Protein AF-A0A351HUN6-F1 (afdb_monomer_lite)

Sequence (183 aa):
MTKEEMELRLASNNLTHVTLKYGEKNVWSDSPSFFGALDLDGQGGGASDYRIWITQGYAGEISVGDVLLKEMGNMEGPTFQGFDERYNGCTHFGALSGGVGCTTDNFEPTCPRIVKVPIYSYTVDKQTVVVEGFAAFLLENQTDKGEITGSFLNMVSNGASSGSNVGEGTDGDFGLYNLILSE

Structure (mmCIF, N/CA/C/O backbone):
data_AF-A0A351HUN6-F1
#
_entry.id   AF-A0A351HUN6-F1
#
loop_
_atom_site.group_PDB
_atom_site.id
_atom_site.type_symbol
_atom_site.label_atom_id
_atom_site.label_alt_id
_atom_site.label_comp_id
_atom_site.label_asym_id
_atom_site.label_entity_id
_atom_site.label_seq_id
_atom_site.pdbx_PDB_ins_code
_atom_site.Cartn_x
_atom_site.Cartn_y
_atom_site.Cartn_z
_atom_site.occupancy
_atom_site.B_iso_or_equiv
_atom_site.auth_seq_id
_atom_site.auth_comp_id
_atom_site.auth_asym_id
_atom_site.auth_atom_id
_atom_site.pdbx_PDB_model_num
ATOM 1 N N . MET A 1 1 ? -6.450 -0.424 1.895 1.00 92.25 1 MET A N 1
ATOM 2 C CA . MET A 1 1 ? -7.451 0.430 1.210 1.00 92.25 1 MET A CA 1
ATOM 3 C C . MET A 1 1 ? -8.806 0.176 1.847 1.00 92.25 1 MET A C 1
ATOM 5 O O . MET A 1 1 ? -9.031 -0.945 2.290 1.00 92.25 1 MET A O 1
ATOM 9 N N . THR A 1 2 ? -9.687 1.173 1.945 1.00 95.62 2 THR A N 1
ATOM 10 C CA . THR A 1 2 ? -11.017 0.921 2.522 1.00 95.62 2 THR A CA 1
ATOM 11 C C . THR A 1 2 ? -11.868 0.081 1.568 1.00 95.62 2 THR A C 1
ATOM 13 O O . THR A 1 2 ? -11.726 0.172 0.347 1.00 95.62 2 THR A O 1
ATOM 16 N N . LYS A 1 3 ? -12.767 -0.734 2.123 1.00 95.06 3 LYS A N 1
ATOM 17 C CA . LYS A 1 3 ? -13.752 -1.505 1.353 1.00 95.06 3 LYS A CA 1
ATOM 18 C C . LYS A 1 3 ? -14.623 -0.602 0.485 1.00 95.06 3 LYS A C 1
ATOM 20 O O . LYS A 1 3 ? -14.758 -0.853 -0.706 1.00 95.06 3 LYS A O 1
ATOM 25 N N . GLU A 1 4 ? -15.117 0.489 1.066 1.00 95.00 4 GLU A N 1
ATOM 26 C CA . GLU A 1 4 ? -15.925 1.489 0.364 1.00 95.00 4 GLU A CA 1
ATOM 27 C C . GLU A 1 4 ? -15.188 2.086 -0.846 1.00 95.00 4 GLU A C 1
ATOM 29 O O . GLU A 1 4 ? -15.764 2.184 -1.929 1.00 95.00 4 GLU A O 1
ATOM 34 N N . GLU A 1 5 ? -13.900 2.433 -0.702 1.00 95.56 5 GLU A N 1
ATOM 35 C CA . GLU A 1 5 ? -13.111 2.930 -1.832 1.00 95.56 5 GLU A CA 1
ATOM 36 C C . GLU A 1 5 ? -13.005 1.868 -2.934 1.00 95.56 5 GLU A C 1
ATOM 38 O O . GLU A 1 5 ? -13.245 2.170 -4.105 1.00 95.56 5 GLU A O 1
ATOM 43 N N . MET A 1 6 ? -12.674 0.624 -2.576 1.00 94.06 6 MET A N 1
ATOM 44 C CA . MET A 1 6 ? -12.494 -0.453 -3.551 1.00 94.06 6 MET A CA 1
ATOM 45 C C . MET A 1 6 ? -13.792 -0.775 -4.309 1.00 94.06 6 MET A C 1
ATOM 47 O O . MET A 1 6 ? -13.778 -0.919 -5.533 1.00 94.06 6 MET A O 1
ATOM 51 N N . GLU A 1 7 ? -14.928 -0.837 -3.613 1.00 92.62 7 GLU A N 1
ATOM 52 C CA . GLU A 1 7 ? -16.243 -1.074 -4.220 1.00 92.62 7 GLU A CA 1
ATOM 53 C C . GLU A 1 7 ? -16.619 0.034 -5.212 1.00 92.62 7 GLU A C 1
ATOM 55 O O . GLU A 1 7 ? -17.067 -0.247 -6.327 1.00 92.62 7 GLU A O 1
ATOM 60 N N . LEU A 1 8 ? -16.367 1.299 -4.863 1.00 94.38 8 LEU A N 1
ATOM 61 C CA . LEU A 1 8 ? -16.619 2.430 -5.760 1.00 94.38 8 LEU A CA 1
ATOM 62 C C . LEU A 1 8 ? -15.705 2.414 -6.990 1.00 94.38 8 LEU A C 1
ATOM 64 O O . LEU A 1 8 ? -16.146 2.742 -8.097 1.00 94.38 8 LEU A O 1
ATOM 68 N N . ARG A 1 9 ? -14.441 2.011 -6.832 1.00 93.75 9 ARG A N 1
ATOM 69 C CA . ARG A 1 9 ? -13.483 1.860 -7.941 1.00 93.75 9 ARG A CA 1
ATOM 70 C C . ARG A 1 9 ? -13.924 0.764 -8.908 1.00 93.75 9 ARG A C 1
ATOM 72 O O . ARG A 1 9 ? -13.918 0.993 -10.115 1.00 93.75 9 ARG A O 1
ATOM 79 N N . LEU A 1 10 ? -14.379 -0.380 -8.395 1.00 89.31 10 LEU A N 1
ATOM 80 C CA . LEU A 1 10 ? -14.933 -1.469 -9.206 1.00 89.31 10 LEU A CA 1
ATOM 81 C C . LEU A 1 10 ? -16.198 -1.038 -9.948 1.00 89.31 10 LEU A C 1
ATOM 83 O O . LEU A 1 10 ? -16.281 -1.206 -11.163 1.00 89.31 10 LEU A O 1
ATOM 87 N N . ALA A 1 11 ? -17.149 -0.420 -9.246 1.00 91.31 11 ALA A N 1
ATOM 88 C CA . ALA A 1 11 ? -18.408 0.031 -9.838 1.00 91.31 11 ALA A CA 1
ATOM 89 C C . ALA A 1 11 ? -18.202 1.081 -10.944 1.00 91.31 11 ALA A C 1
ATOM 91 O O . ALA A 1 11 ? -18.966 1.135 -11.906 1.00 91.31 11 ALA A O 1
ATOM 92 N N . SER A 1 12 ? -17.161 1.908 -10.820 1.00 93.00 12 SER A N 1
ATOM 93 C CA . SER A 1 12 ? -16.800 2.929 -11.811 1.00 93.00 12 SER A CA 1
ATOM 94 C C . SER A 1 12 ? -15.786 2.463 -12.860 1.00 93.00 12 SER A C 1
ATOM 96 O O . SER A 1 12 ? -15.454 3.239 -13.756 1.00 93.00 12 SER A O 1
ATOM 98 N N . ASN A 1 13 ? -15.296 1.220 -12.771 1.00 90.38 13 ASN A N 1
ATOM 99 C CA . ASN A 1 13 ? -14.193 0.693 -13.579 1.00 90.38 13 ASN A CA 1
ATOM 100 C C . ASN A 1 13 ? -12.934 1.592 -13.558 1.00 90.38 13 ASN A C 1
ATOM 102 O O . ASN A 1 13 ? -12.213 1.713 -14.549 1.00 90.38 13 ASN A O 1
ATOM 106 N N . ASN A 1 14 ? -12.674 2.249 -12.425 1.00 93.38 14 ASN A N 1
ATOM 107 C CA . ASN A 1 14 ? -11.501 3.088 -12.198 1.00 93.38 14 ASN A CA 1
ATOM 108 C C . ASN A 1 14 ? -10.442 2.289 -11.427 1.00 93.38 14 ASN A C 1
ATOM 110 O O . ASN A 1 14 ? -10.289 2.440 -10.216 1.00 93.38 14 ASN A O 1
ATOM 114 N N . LEU A 1 15 ? -9.767 1.391 -12.143 1.00 94.19 15 LEU A N 1
ATOM 115 C CA . LEU A 1 15 ? -8.912 0.341 -11.580 1.00 94.19 15 LEU A CA 1
ATOM 116 C C . LEU A 1 15 ? -7.412 0.554 -11.833 1.00 94.19 15 LEU A C 1
ATOM 118 O O . LEU A 1 15 ? -6.601 -0.293 -11.474 1.00 94.19 15 LEU A O 1
ATOM 122 N N . THR A 1 16 ? -7.039 1.687 -12.419 1.00 95.62 16 THR A N 1
ATOM 123 C CA . THR A 1 16 ? -5.651 2.086 -12.693 1.00 95.62 16 THR A CA 1
ATOM 124 C C . THR A 1 16 ? -5.297 3.338 -11.901 1.00 95.62 16 THR A C 1
ATOM 126 O O . THR A 1 16 ? -6.193 4.135 -11.617 1.00 95.62 16 THR A O 1
ATOM 129 N N . HIS A 1 17 ? -4.018 3.559 -11.580 1.00 95.88 17 HIS A N 1
ATOM 130 C CA . HIS A 1 17 ? -3.586 4.730 -10.800 1.00 95.88 17 HIS A CA 1
ATOM 131 C C . HIS A 1 17 ? -4.329 4.872 -9.460 1.00 95.88 17 HIS A C 1
ATOM 133 O O . HIS A 1 17 ? -4.660 5.973 -9.012 1.00 95.88 17 HIS A O 1
ATOM 139 N N . VAL A 1 18 ? -4.638 3.7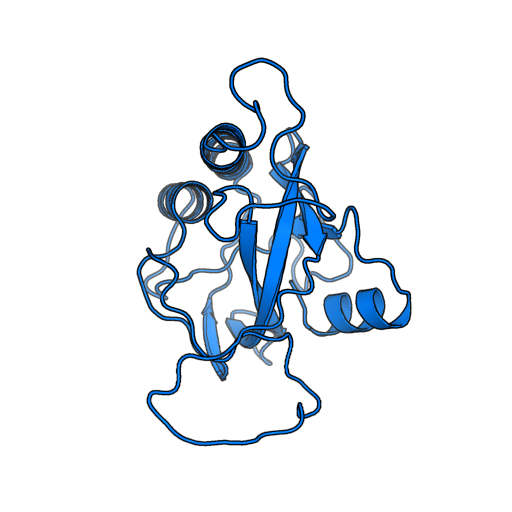41 -8.822 1.00 96.06 18 VAL A N 1
ATOM 140 C CA . VAL A 1 18 ? -5.328 3.702 -7.533 1.00 96.06 18 VAL A CA 1
ATOM 141 C C . VAL A 1 18 ? -4.331 4.021 -6.430 1.00 96.06 18 VAL A C 1
ATOM 143 O O . VAL A 1 18 ? -3.252 3.433 -6.371 1.00 96.06 18 VAL A O 1
ATOM 146 N N . THR A 1 19 ? -4.695 4.936 -5.537 1.00 96.56 19 THR A N 1
ATOM 147 C CA . THR A 1 19 ? -3.867 5.278 -4.382 1.00 96.56 19 THR A CA 1
ATOM 148 C C . THR A 1 19 ? -3.931 4.152 -3.352 1.00 96.56 19 THR A C 1
ATOM 150 O O . THR A 1 19 ? -4.982 3.863 -2.788 1.00 96.56 19 THR A O 1
ATOM 153 N N . LEU A 1 20 ? -2.796 3.499 -3.105 1.00 95.75 20 LEU A N 1
ATOM 154 C CA . LEU A 1 20 ? -2.681 2.393 -2.147 1.00 95.75 20 LEU A CA 1
ATOM 155 C C . LEU A 1 20 ? -2.300 2.895 -0.755 1.00 95.75 20 LEU A C 1
ATOM 157 O O . LEU A 1 20 ? -2.741 2.347 0.255 1.00 95.75 20 LEU A O 1
ATOM 161 N N . LYS A 1 21 ? -1.497 3.959 -0.721 1.00 95.44 21 LYS A N 1
ATOM 162 C CA . LYS A 1 21 ? -1.129 4.706 0.475 1.00 95.44 21 LYS A CA 1
ATOM 163 C C . LYS A 1 21 ? -1.059 6.180 0.110 1.00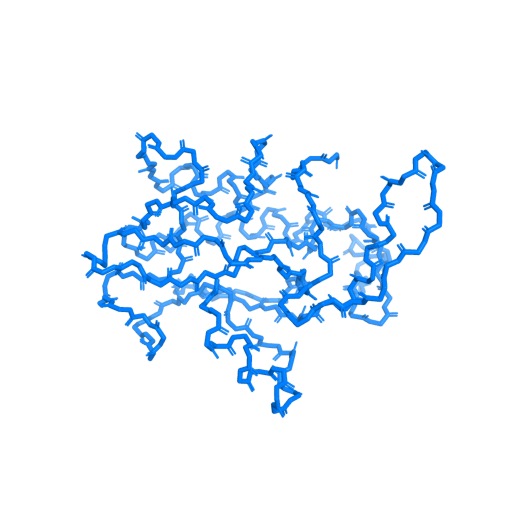 95.44 21 LYS A C 1
ATOM 165 O O . LYS A 1 21 ? -0.502 6.541 -0.923 1.00 95.44 21 LYS A O 1
ATOM 170 N N . TYR A 1 22 ? -1.639 7.022 0.947 1.00 95.88 22 TYR A N 1
ATOM 171 C CA . TYR A 1 22 ? -1.780 8.445 0.680 1.00 95.88 22 TYR A CA 1
ATOM 172 C C . TYR A 1 22 ? -0.549 9.215 1.154 1.00 95.88 22 TYR A C 1
ATOM 174 O O . TYR A 1 22 ? 0.042 8.865 2.173 1.00 95.88 22 TYR A O 1
ATOM 182 N N . GLY A 1 23 ? -0.174 10.272 0.435 1.00 93.94 23 GLY A N 1
ATOM 183 C CA . GLY A 1 23 ? 0.862 11.209 0.888 1.00 93.94 23 GLY A CA 1
ATOM 184 C C . GLY A 1 23 ? 0.311 12.419 1.646 1.00 93.94 23 GLY A C 1
ATOM 185 O O . GLY A 1 23 ? 1.046 13.135 2.317 1.00 93.94 23 GLY A O 1
ATOM 186 N N . GLU A 1 24 ? -0.997 12.647 1.558 1.00 91.69 24 GLU A N 1
ATOM 187 C CA . GLU A 1 24 ? -1.698 13.763 2.188 1.00 91.69 24 GLU A CA 1
ATOM 188 C C . GLU A 1 24 ? -3.039 13.293 2.766 1.00 91.69 24 GLU A C 1
ATOM 190 O O . GLU A 1 24 ? -3.460 12.143 2.594 1.00 91.69 24 GLU A O 1
ATOM 195 N N . LYS A 1 25 ? -3.735 14.191 3.471 1.00 87.25 25 LYS A N 1
ATOM 196 C CA . LYS A 1 25 ? -5.082 13.905 3.969 1.00 87.25 25 LYS A CA 1
ATOM 197 C C . LYS A 1 25 ? -6.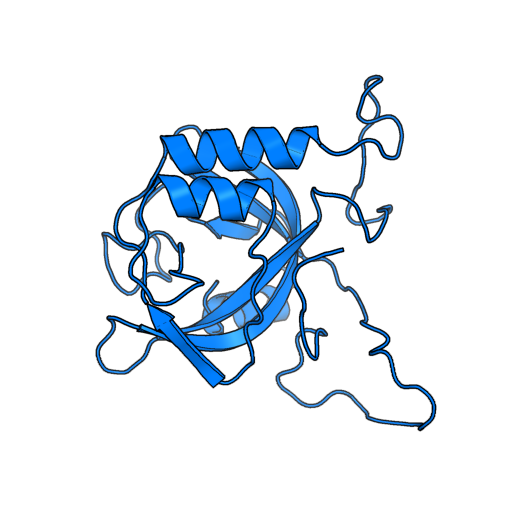008 13.574 2.794 1.00 87.25 25 LYS A C 1
ATOM 199 O O . LYS A 1 25 ? -6.131 14.362 1.861 1.00 87.25 25 LYS A O 1
ATOM 204 N N . ASN A 1 26 ? -6.725 12.461 2.895 1.00 85.38 26 ASN A N 1
ATOM 205 C CA . ASN A 1 26 ? -7.672 12.003 1.880 1.00 85.38 26 ASN A CA 1
ATOM 206 C C . ASN A 1 26 ? -9.085 11.819 2.455 1.00 85.38 26 ASN A C 1
ATOM 208 O O . ASN A 1 26 ? -9.283 11.844 3.670 1.00 85.38 26 ASN A O 1
ATOM 212 N N . VAL A 1 27 ? -10.067 11.661 1.564 1.00 87.44 27 VAL A N 1
ATOM 213 C CA . VAL A 1 27 ? -11.498 11.569 1.911 1.00 87.44 27 VAL A CA 1
ATOM 214 C C . VAL A 1 27 ? -11.907 10.220 2.502 1.00 87.44 27 VAL A C 1
ATOM 216 O O . VAL A 1 27 ? -12.932 10.147 3.170 1.00 87.44 27 VAL A O 1
ATOM 219 N N . TRP A 1 28 ? -11.106 9.178 2.285 1.00 88.06 28 TRP A N 1
ATOM 220 C CA . TRP A 1 28 ? -11.364 7.821 2.769 1.00 88.06 28 TRP A CA 1
ATOM 221 C C . TRP A 1 28 ? -10.795 7.579 4.165 1.00 88.06 28 TRP A C 1
ATOM 223 O O . TRP A 1 28 ? -11.121 6.578 4.796 1.00 88.06 28 TRP A O 1
ATOM 233 N N . SER A 1 29 ? -9.946 8.487 4.649 1.00 85.88 29 SER A N 1
ATOM 234 C CA . SER A 1 29 ? -9.325 8.381 5.958 1.00 85.88 29 SER A CA 1
ATOM 235 C C . SER A 1 29 ? -10.238 8.900 7.065 1.00 85.88 29 SER A C 1
ATOM 237 O O . SER A 1 29 ? -10.730 10.030 7.030 1.00 85.88 29 SER A O 1
ATOM 239 N N . ASP A 1 30 ? -10.402 8.090 8.108 1.00 87.19 30 ASP A N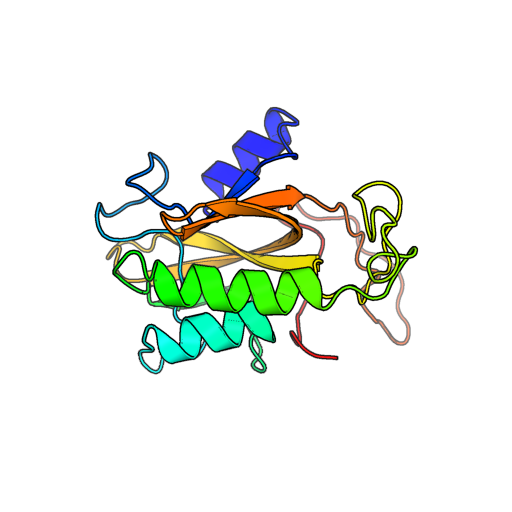 1
ATOM 240 C CA . ASP A 1 30 ? -11.133 8.441 9.326 1.00 87.19 30 ASP A CA 1
ATOM 241 C C . ASP A 1 30 ? -10.357 9.386 10.268 1.00 87.19 30 ASP A C 1
ATOM 243 O O . ASP A 1 30 ? -10.914 9.856 11.265 1.00 87.19 30 ASP A O 1
ATOM 247 N N . SER A 1 31 ? -9.085 9.674 9.964 1.00 87.75 31 SER A N 1
ATOM 248 C CA . SER A 1 31 ? -8.187 10.501 10.772 1.00 87.75 31 SER A CA 1
ATOM 249 C C . SER A 1 31 ? -7.212 11.305 9.901 1.00 87.75 31 SER A C 1
ATOM 251 O O . SER A 1 31 ? -6.597 10.755 8.991 1.00 87.75 31 SER A O 1
ATOM 253 N N . PRO A 1 32 ? -6.958 12.596 10.198 1.00 85.69 32 PRO A N 1
ATOM 254 C CA . PRO A 1 32 ? -5.995 13.403 9.441 1.00 85.69 32 PRO A CA 1
ATOM 255 C C . PRO A 1 32 ? -4.541 12.915 9.557 1.00 85.69 32 PRO A C 1
ATOM 257 O O . PRO A 1 32 ? -3.692 13.383 8.806 1.00 85.69 32 PRO A O 1
ATOM 260 N N . SER A 1 33 ? -4.246 12.014 10.498 1.00 89.69 33 SER A N 1
ATOM 261 C CA . SER A 1 33 ? -2.909 11.453 10.721 1.00 89.69 33 SER A CA 1
ATOM 262 C C . SER A 1 33 ? -2.771 10.012 10.232 1.00 89.69 33 SER A C 1
ATOM 264 O O . SER A 1 33 ? -1.706 9.426 10.403 1.00 89.69 33 SER A O 1
ATOM 266 N N . PHE A 1 34 ? -3.820 9.443 9.637 1.00 92.69 34 PHE A N 1
ATOM 267 C CA . PHE A 1 34 ? -3.800 8.098 9.082 1.00 92.69 34 PHE A CA 1
ATOM 268 C C . PHE A 1 34 ? -3.726 8.157 7.557 1.00 92.69 34 PHE A C 1
ATOM 270 O O . PHE A 1 34 ? -4.606 8.718 6.901 1.00 92.69 34 PHE A O 1
ATOM 277 N N . PHE A 1 35 ? -2.671 7.562 7.004 1.00 94.56 35 PHE A N 1
ATOM 278 C CA . PHE A 1 35 ? -2.340 7.638 5.579 1.00 94.56 35 PHE A CA 1
ATOM 279 C C . PHE A 1 35 ? -2.542 6.303 4.845 1.00 94.56 35 PHE A C 1
ATOM 281 O O . PHE A 1 35 ? -2.275 6.217 3.650 1.00 94.56 35 PHE A O 1
ATOM 288 N N . GLY A 1 36 ? -3.062 5.277 5.531 1.00 92.56 36 GLY A N 1
ATOM 289 C CA . GLY A 1 36 ? -3.365 3.960 4.955 1.00 92.56 36 GLY A CA 1
ATOM 290 C C . GLY A 1 36 ? -2.390 2.842 5.335 1.00 92.56 36 GLY A C 1
ATOM 291 O O . GLY A 1 36 ? -2.531 1.732 4.832 1.00 92.56 36 GLY A O 1
ATOM 292 N N . ALA A 1 37 ? -1.423 3.111 6.215 1.00 92.44 37 ALA A N 1
ATOM 293 C CA . ALA A 1 37 ? -0.483 2.112 6.713 1.00 92.44 37 ALA A CA 1
ATOM 294 C C . ALA A 1 37 ? -1.068 1.328 7.897 1.00 92.44 37 ALA A C 1
ATOM 296 O O . ALA A 1 37 ? -1.533 1.926 8.863 1.00 92.44 37 ALA A O 1
ATOM 297 N N . LEU A 1 38 ? -1.038 0.001 7.837 1.00 92.62 38 LEU A N 1
ATOM 298 C CA . LEU A 1 38 ? -1.535 -0.868 8.905 1.00 92.62 38 LEU A CA 1
ATOM 299 C C . LEU A 1 38 ? -0.370 -1.501 9.661 1.00 92.62 38 LEU A C 1
ATOM 301 O O . LEU A 1 38 ? 0.665 -1.791 9.062 1.00 92.62 38 LEU A O 1
ATOM 305 N N . ASP A 1 39 ? -0.581 -1.736 10.949 1.00 92.25 39 ASP A N 1
ATOM 306 C CA . ASP A 1 39 ? 0.272 -2.587 11.769 1.00 92.25 39 ASP A CA 1
ATOM 307 C C . ASP A 1 39 ? -0.093 -4.041 11.461 1.00 92.25 39 ASP A C 1
ATOM 309 O O . ASP A 1 39 ? -1.213 -4.481 11.738 1.00 92.25 39 ASP A O 1
ATOM 313 N N . LEU A 1 40 ? 0.824 -4.757 10.816 1.00 90.38 40 LEU A N 1
ATOM 314 C CA . LEU A 1 40 ? 0.566 -6.097 10.301 1.00 90.38 40 LEU A CA 1
ATOM 315 C C . LEU A 1 40 ? 0.859 -7.198 11.324 1.00 90.38 40 LEU A C 1
ATOM 317 O O . LEU A 1 40 ? 0.364 -8.305 11.145 1.00 90.38 40 LEU A O 1
ATOM 321 N N . ASP A 1 41 ? 1.628 -6.918 12.381 1.00 87.06 41 ASP A N 1
ATOM 322 C CA . ASP A 1 41 ? 1.932 -7.896 13.433 1.00 87.06 41 ASP A CA 1
ATOM 323 C C . ASP A 1 41 ? 1.204 -7.639 14.757 1.00 87.06 41 ASP A C 1
ATOM 325 O O . ASP A 1 41 ? 1.213 -8.505 15.638 1.00 87.06 41 ASP A O 1
ATOM 329 N N . GLY A 1 42 ? 0.548 -6.482 14.886 1.00 80.69 42 GLY A N 1
ATOM 330 C CA . GLY A 1 42 ? -0.270 -6.119 16.038 1.00 80.69 42 GLY A CA 1
ATOM 331 C C . GLY A 1 42 ? 0.534 -5.902 17.320 1.00 80.69 42 GLY A C 1
ATOM 332 O O . GLY A 1 42 ? -0.059 -5.797 18.398 1.00 80.69 42 GLY A O 1
ATOM 333 N N . GLN A 1 43 ? 1.866 -5.861 17.240 1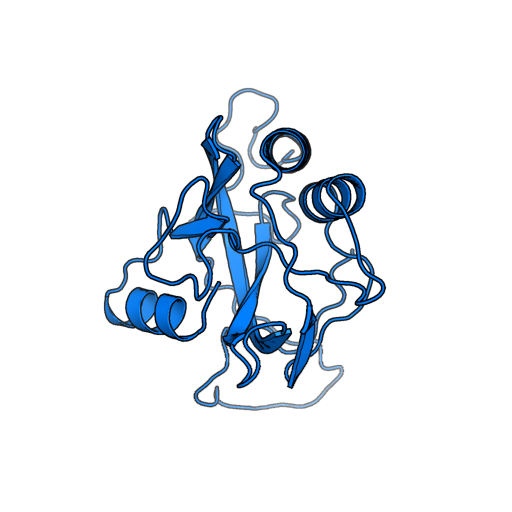.00 79.25 43 GLN A N 1
ATOM 334 C CA . GLN A 1 43 ? 2.743 -5.616 18.384 1.00 79.25 43 GLN A CA 1
ATOM 335 C C . GLN A 1 43 ? 3.044 -4.125 18.571 1.00 79.25 43 GLN A C 1
ATOM 337 O O . GLN A 1 43 ? 3.726 -3.760 19.534 1.00 79.25 43 GLN A O 1
ATOM 342 N N . GLY A 1 44 ? 2.481 -3.264 17.720 1.00 66.88 44 GLY A N 1
ATOM 343 C CA . GLY A 1 44 ? 2.881 -1.877 17.591 1.00 66.88 44 GLY A CA 1
ATOM 344 C C . GLY A 1 44 ? 4.185 -1.807 16.810 1.00 66.88 44 GLY A C 1
ATOM 345 O O . GLY A 1 44 ? 5.234 -2.233 17.294 1.00 66.88 44 GLY A O 1
ATOM 346 N N . GLY A 1 45 ? 4.119 -1.242 15.612 1.00 65.88 45 GLY A N 1
ATOM 347 C CA . GLY A 1 45 ? 5.268 -1.053 14.750 1.00 65.88 45 GLY A CA 1
ATOM 348 C C . GLY A 1 45 ? 5.739 0.393 14.715 1.00 65.88 45 GLY A C 1
ATOM 349 O O . GLY A 1 45 ? 5.297 1.288 15.443 1.00 65.88 45 GLY A O 1
ATOM 350 N N . GLY A 1 46 ? 6.699 0.630 13.832 1.00 80.81 46 GLY A N 1
ATOM 351 C CA . GLY A 1 46 ? 7.071 1.975 13.443 1.00 80.81 46 GLY A CA 1
ATOM 352 C C . GLY A 1 46 ? 7.532 2.048 11.999 1.00 80.81 46 GLY A C 1
ATOM 353 O O . GLY A 1 46 ? 7.500 1.091 11.230 1.00 80.81 46 GLY A O 1
ATOM 354 N N . ALA A 1 47 ? 8.053 3.218 11.649 1.00 86.44 47 ALA A N 1
ATOM 355 C CA . ALA A 1 47 ? 8.649 3.514 10.352 1.00 86.44 47 ALA A CA 1
ATOM 356 C C . ALA A 1 47 ? 9.585 2.410 9.800 1.00 86.44 47 ALA A C 1
ATOM 358 O O . ALA A 1 47 ? 9.628 2.198 8.592 1.00 86.44 47 ALA A O 1
ATOM 359 N N . SER A 1 48 ? 10.344 1.718 10.657 1.00 89.25 48 SER A N 1
ATOM 360 C CA . SER A 1 48 ? 11.278 0.668 10.227 1.00 89.25 48 SER A CA 1
ATOM 361 C C . SER A 1 48 ? 10.561 -0.583 9.717 1.00 89.25 48 SER A C 1
ATOM 363 O O . SER A 1 48 ? 10.893 -1.075 8.638 1.00 89.25 48 SER A O 1
ATOM 365 N N . ASP A 1 49 ? 9.573 -1.073 10.462 1.00 88.81 49 ASP A N 1
ATOM 366 C CA . ASP A 1 49 ? 8.827 -2.286 10.110 1.00 88.81 49 ASP A CA 1
ATOM 367 C C . ASP A 1 49 ? 7.989 -2.037 8.864 1.00 88.81 49 ASP A C 1
ATOM 369 O O . ASP A 1 49 ? 8.032 -2.818 7.916 1.00 88.81 49 ASP A O 1
ATOM 373 N N . TYR A 1 50 ? 7.363 -0.859 8.788 1.00 90.44 50 TYR A N 1
ATOM 374 C CA . TYR A 1 50 ? 6.621 -0.439 7.608 1.00 90.44 50 TYR A CA 1
ATOM 375 C C . TYR A 1 50 ? 7.484 -0.433 6.336 1.00 90.44 50 TYR A C 1
ATOM 377 O O . TYR A 1 50 ? 7.056 -0.933 5.295 1.00 90.44 50 TYR A O 1
ATOM 385 N N . ARG A 1 51 ? 8.730 0.063 6.409 1.00 93.69 51 ARG A N 1
ATOM 386 C CA . ARG A 1 51 ? 9.676 -0.021 5.281 1.00 93.69 51 ARG A CA 1
ATOM 387 C C . ARG A 1 51 ? 9.930 -1.473 4.881 1.00 93.69 51 ARG A C 1
ATOM 389 O O . ARG A 1 51 ? 9.880 -1.779 3.695 1.00 93.69 51 ARG A O 1
ATOM 396 N N . ILE A 1 52 ? 10.206 -2.351 5.849 1.00 90.44 52 ILE A N 1
ATOM 397 C CA . ILE A 1 52 ? 10.490 -3.772 5.594 1.00 90.44 52 ILE A CA 1
ATOM 398 C C . ILE A 1 52 ? 9.288 -4.450 4.933 1.00 90.44 52 ILE A C 1
ATOM 400 O O . ILE A 1 52 ? 9.468 -5.149 3.937 1.00 90.44 52 ILE A O 1
ATOM 404 N N . TRP A 1 53 ? 8.073 -4.206 5.424 1.00 90.69 53 TRP A N 1
ATOM 405 C CA . TRP A 1 53 ? 6.858 -4.795 4.865 1.00 90.69 53 TRP A CA 1
ATOM 406 C C . TRP A 1 53 ? 6.559 -4.295 3.459 1.00 90.69 53 TRP A C 1
ATOM 408 O O . TRP A 1 53 ? 6.120 -5.085 2.623 1.00 90.69 53 TRP A O 1
ATOM 418 N N . ILE A 1 54 ? 6.850 -3.027 3.150 1.00 92.44 54 ILE A N 1
ATOM 419 C CA . ILE A 1 54 ? 6.801 -2.577 1.758 1.00 92.44 54 ILE A CA 1
ATOM 420 C C . ILE A 1 54 ? 7.851 -3.337 0.950 1.00 92.44 54 ILE A C 1
ATOM 422 O O . ILE A 1 54 ? 7.469 -3.968 -0.029 1.00 92.44 54 ILE A O 1
ATOM 426 N N . THR A 1 55 ? 9.129 -3.341 1.352 1.00 90.25 55 THR A N 1
ATOM 427 C CA . THR A 1 55 ? 10.218 -3.956 0.572 1.00 90.25 55 THR A CA 1
ATOM 428 C C . THR A 1 55 ? 9.973 -5.444 0.298 1.00 90.25 55 THR A C 1
ATOM 430 O O . THR A 1 55 ? 10.081 -5.888 -0.843 1.00 90.25 55 THR A O 1
ATOM 433 N N . GLN A 1 56 ? 9.653 -6.220 1.334 1.00 87.50 56 GLN A N 1
ATOM 434 C CA . GLN A 1 56 ? 9.707 -7.689 1.317 1.00 87.50 56 GLN A CA 1
ATOM 435 C C . GLN A 1 56 ? 8.331 -8.351 1.425 1.00 87.50 56 GLN A C 1
ATOM 437 O O . GLN A 1 56 ? 8.205 -9.545 1.185 1.00 87.50 56 GLN A O 1
ATOM 442 N N . GLY A 1 57 ? 7.285 -7.586 1.736 1.00 87.69 57 GLY A N 1
ATOM 443 C CA . GLY A 1 57 ? 6.029 -8.148 2.220 1.00 87.69 57 GLY A CA 1
ATOM 444 C C . GLY A 1 57 ? 6.090 -8.437 3.719 1.00 87.69 57 GLY A C 1
ATOM 445 O O . GLY A 1 57 ? 7.127 -8.305 4.371 1.00 87.69 57 GLY A O 1
ATOM 446 N N . TYR A 1 58 ? 4.946 -8.812 4.276 1.00 89.06 58 TYR A N 1
ATOM 447 C CA . TYR A 1 58 ? 4.845 -9.269 5.656 1.00 89.06 58 TYR A CA 1
ATOM 448 C C . TYR A 1 58 ? 4.987 -10.790 5.691 1.00 89.06 58 TYR A C 1
ATOM 450 O O . TYR A 1 58 ? 4.383 -11.463 4.878 1.00 89.06 58 TYR A O 1
ATOM 458 N N . ALA A 1 59 ? 5.800 -11.359 6.578 1.00 82.44 59 ALA A N 1
ATOM 459 C CA . ALA A 1 59 ? 6.030 -12.811 6.574 1.00 82.44 59 ALA A CA 1
ATOM 460 C C . ALA A 1 59 ? 4.939 -13.610 7.313 1.00 82.44 59 ALA A C 1
ATOM 462 O O . ALA A 1 59 ? 4.886 -14.832 7.188 1.00 82.44 59 ALA A O 1
ATOM 463 N N . GLY A 1 60 ? 4.109 -12.936 8.114 1.00 82.69 60 GLY A N 1
ATOM 464 C CA . GLY A 1 60 ? 3.011 -13.564 8.838 1.00 82.69 60 GLY A CA 1
ATOM 465 C C . GLY A 1 60 ? 1.774 -13.786 7.970 1.00 82.69 60 GLY A C 1
ATOM 466 O O . GLY A 1 60 ? 1.697 -13.364 6.814 1.00 82.69 60 GLY A O 1
ATOM 467 N N . GLU A 1 61 ? 0.795 -14.456 8.564 1.00 84.75 61 GLU A N 1
ATOM 468 C CA . GLU A 1 61 ? -0.523 -14.663 7.976 1.00 84.75 61 GLU A CA 1
ATOM 469 C C . GLU A 1 61 ? -1.472 -13.564 8.454 1.00 84.75 61 GLU A C 1
ATOM 471 O O . GLU A 1 61 ? -1.472 -13.208 9.631 1.00 84.75 61 GLU A O 1
ATOM 476 N N . ILE A 1 62 ? -2.272 -13.038 7.528 1.00 86.25 62 ILE A N 1
ATOM 477 C CA . ILE A 1 62 ? -3.396 -12.150 7.823 1.00 86.25 62 ILE A CA 1
ATOM 478 C C . ILE A 1 62 ? -4.616 -12.766 7.152 1.00 86.25 62 ILE A C 1
ATOM 480 O O . ILE A 1 62 ? -4.587 -13.086 5.961 1.00 86.25 62 ILE A O 1
ATOM 484 N N . SER A 1 63 ? -5.682 -12.922 7.919 1.00 88.19 63 SER A N 1
ATOM 485 C CA . SER A 1 63 ? -6.940 -13.527 7.506 1.00 88.19 63 SER A CA 1
ATOM 486 C C . SER A 1 63 ? -8.061 -12.495 7.427 1.00 88.19 63 SER A C 1
ATOM 488 O O . SER A 1 63 ? -8.039 -11.445 8.070 1.00 88.19 63 SER A O 1
ATOM 490 N N . VAL A 1 64 ? -9.090 -12.807 6.640 1.00 89.88 64 VAL A N 1
ATOM 491 C CA . VAL A 1 64 ? -10.350 -12.056 6.687 1.00 89.88 64 VAL A CA 1
ATOM 492 C C . VAL A 1 64 ? -10.959 -12.189 8.084 1.00 89.88 64 VAL A C 1
ATOM 494 O O . VAL A 1 64 ? -11.037 -13.285 8.635 1.00 89.88 64 VAL A O 1
ATOM 497 N N . GLY A 1 65 ? -11.400 -11.067 8.645 1.00 91.12 65 GLY A N 1
ATOM 498 C CA . GLY A 1 65 ? -11.895 -10.960 10.015 1.00 91.12 65 GLY A CA 1
ATOM 499 C C . GLY A 1 65 ? -10.834 -10.548 11.036 1.00 91.12 65 GLY A C 1
ATOM 500 O O . GLY A 1 65 ? -11.210 -10.183 12.152 1.00 91.12 65 GLY A O 1
ATOM 501 N N . ASP A 1 66 ? -9.548 -10.540 10.670 1.00 92.69 66 ASP A N 1
ATOM 502 C CA . ASP A 1 66 ? -8.497 -10.057 11.562 1.00 92.69 66 ASP A CA 1
ATOM 503 C C . ASP A 1 66 ? -8.671 -8.568 11.865 1.00 92.69 66 ASP A C 1
ATOM 505 O O . ASP A 1 66 ? -9.078 -7.768 11.015 1.00 92.69 66 ASP A O 1
ATOM 509 N N . VAL A 1 67 ? -8.344 -8.202 13.103 1.00 94.56 67 VAL A N 1
ATOM 510 C CA . VAL A 1 67 ? -8.381 -6.822 13.586 1.00 94.56 67 VAL A CA 1
ATOM 511 C C . VAL A 1 67 ? -6.955 -6.299 13.661 1.00 94.56 67 VAL A C 1
ATOM 513 O O . VAL A 1 67 ? -6.159 -6.795 14.455 1.00 94.56 67 VAL A O 1
ATOM 516 N N . LEU A 1 68 ? -6.648 -5.280 12.862 1.00 93.56 68 LEU A N 1
ATOM 517 C CA . LEU A 1 68 ? -5.319 -4.675 12.779 1.00 93.56 68 LEU A CA 1
ATOM 518 C C . LEU A 1 68 ? -5.323 -3.257 13.350 1.00 93.56 68 LEU A C 1
ATOM 520 O O . LEU A 1 68 ? -6.320 -2.532 13.253 1.00 93.56 68 LEU A O 1
ATOM 524 N N . LEU A 1 69 ? -4.195 -2.847 13.931 1.00 93.19 69 LEU A N 1
ATOM 525 C CA . LEU A 1 69 ? -3.991 -1.468 14.365 1.00 93.19 69 LEU A CA 1
ATOM 526 C C . LEU A 1 69 ? -3.639 -0.585 13.163 1.00 93.19 69 LEU A C 1
ATOM 528 O O . LEU A 1 69 ? -3.091 -1.029 12.153 1.00 93.19 69 LEU A O 1
ATOM 532 N N . LYS A 1 70 ? -3.973 0.699 13.269 1.00 92.38 70 LYS A N 1
ATOM 533 C CA . LYS A 1 70 ? -3.528 1.709 12.308 1.00 92.38 70 LYS A CA 1
ATOM 534 C C . LYS A 1 70 ? -2.154 2.228 12.704 1.00 92.38 70 LYS A C 1
ATOM 536 O O . LYS A 1 70 ? -1.967 2.627 13.851 1.00 92.38 70 LYS A O 1
ATOM 541 N N . GLU A 1 71 ? -1.262 2.362 11.731 1.00 91.31 71 GLU A N 1
ATOM 542 C CA . GLU A 1 71 ? -0.003 3.077 11.915 1.00 91.31 71 GLU A CA 1
ATOM 543 C C . GLU A 1 71 ? -0.198 4.562 11.601 1.00 91.31 71 GLU A C 1
ATOM 545 O O . GLU A 1 71 ? -0.591 4.960 10.498 1.00 91.31 71 GLU A O 1
ATOM 550 N N . MET A 1 72 ? 0.027 5.400 12.612 1.00 90.25 72 MET A N 1
ATOM 551 C CA . MET A 1 72 ? -0.170 6.843 12.506 1.00 90.25 72 MET A CA 1
ATOM 552 C C . MET A 1 72 ? 1.088 7.534 11.973 1.00 90.25 72 MET A C 1
ATOM 554 O O . MET A 1 72 ? 2.217 7.171 12.291 1.00 90.25 72 MET A O 1
ATOM 558 N N . GLY A 1 73 ? 0.883 8.616 11.225 1.00 91.44 73 GLY A N 1
ATOM 559 C CA . GLY A 1 73 ? 1.948 9.382 10.586 1.00 91.44 73 GLY A CA 1
ATOM 560 C C . GLY A 1 73 ? 2.190 8.954 9.140 1.00 91.44 73 GLY A C 1
ATOM 561 O O . GLY A 1 73 ? 1.908 7.834 8.732 1.00 91.44 73 GLY A O 1
ATOM 562 N N . ASN A 1 74 ? 2.701 9.886 8.334 1.00 92.38 74 ASN A N 1
ATOM 563 C CA . ASN A 1 74 ? 2.841 9.660 6.896 1.00 92.38 74 ASN A CA 1
ATOM 564 C C . ASN A 1 74 ? 3.973 8.673 6.559 1.00 92.38 74 ASN A C 1
ATOM 566 O O . ASN A 1 74 ? 3.907 7.975 5.557 1.00 92.38 74 ASN A O 1
ATOM 570 N N . MET A 1 75 ? 5.023 8.588 7.383 1.00 93.50 75 MET A N 1
ATOM 571 C CA . MET A 1 75 ? 6.167 7.694 7.132 1.00 93.50 75 MET A CA 1
ATOM 572 C C . MET A 1 75 ? 6.776 7.878 5.724 1.00 93.50 75 MET A C 1
ATOM 574 O O . MET A 1 75 ? 7.095 6.904 5.045 1.00 93.50 75 MET A O 1
ATOM 578 N N . GLU A 1 76 ? 6.938 9.131 5.278 1.00 95.94 76 GLU A N 1
ATOM 579 C CA . GLU A 1 76 ? 7.395 9.494 3.921 1.00 95.94 76 GLU A CA 1
ATOM 580 C C . GLU A 1 76 ? 8.699 8.792 3.524 1.00 95.94 76 GLU A C 1
ATOM 582 O O . GLU A 1 76 ? 8.729 8.063 2.539 1.00 95.94 76 GLU A O 1
ATOM 587 N N . GLY A 1 77 ? 9.759 8.943 4.326 1.00 96.56 77 GLY A N 1
ATOM 588 C CA . GLY A 1 77 ? 11.064 8.324 4.062 1.00 96.56 77 GLY A CA 1
ATOM 589 C C . GLY A 1 77 ? 11.019 6.790 3.973 1.00 96.56 77 GLY A C 1
ATOM 590 O O . GLY A 1 77 ? 11.464 6.238 2.968 1.00 96.56 77 GLY A O 1
ATOM 591 N N . PRO A 1 78 ? 10.461 6.090 4.979 1.00 95.94 78 PRO A N 1
ATOM 592 C CA . PRO A 1 78 ? 10.214 4.648 4.922 1.00 95.94 78 PRO A CA 1
ATOM 593 C C . PRO A 1 78 ? 9.422 4.188 3.703 1.00 95.94 78 PRO A C 1
ATOM 595 O O . PRO A 1 78 ? 9.780 3.187 3.086 1.00 95.94 78 PRO A O 1
ATOM 598 N N . THR A 1 79 ? 8.375 4.937 3.346 1.00 96.75 79 THR A N 1
ATOM 599 C CA . THR A 1 79 ? 7.564 4.655 2.160 1.00 96.75 79 THR A CA 1
ATOM 600 C C . THR A 1 79 ? 8.432 4.733 0.913 1.00 96.75 79 THR A C 1
ATOM 602 O O . THR A 1 79 ? 8.444 3.794 0.123 1.00 96.75 79 THR A O 1
ATOM 605 N N . PHE A 1 80 ? 9.202 5.821 0.791 1.00 97.38 80 PHE A N 1
ATOM 606 C CA . PHE A 1 80 ? 10.044 6.074 -0.368 1.00 97.38 80 PHE A CA 1
ATOM 607 C C . PHE A 1 80 ? 11.060 4.957 -0.596 1.00 97.38 80 PHE A C 1
ATOM 609 O O . PHE A 1 80 ? 11.181 4.412 -1.692 1.00 97.38 80 PHE A O 1
ATOM 616 N N . GLN A 1 81 ? 11.780 4.609 0.471 1.00 97.31 81 GLN A N 1
ATOM 617 C CA . GLN A 1 81 ? 12.828 3.594 0.441 1.00 97.31 81 GLN A CA 1
ATOM 618 C C . GLN A 1 81 ? 12.255 2.203 0.174 1.00 97.31 81 GLN A C 1
ATOM 620 O O . GLN A 1 81 ? 12.774 1.484 -0.675 1.00 97.31 81 GLN A O 1
ATOM 625 N N . GLY A 1 82 ? 11.177 1.834 0.873 1.00 96.44 82 GLY A N 1
ATOM 626 C CA . GLY A 1 82 ? 10.582 0.511 0.729 1.00 96.44 82 GLY A CA 1
ATOM 627 C C . GLY A 1 82 ? 10.002 0.286 -0.664 1.00 96.44 82 GLY A C 1
ATOM 628 O O . GLY A 1 82 ? 10.208 -0.770 -1.265 1.00 96.44 82 GLY A O 1
ATOM 629 N N . PHE A 1 83 ? 9.318 1.296 -1.211 1.00 97.75 83 PHE A N 1
ATOM 630 C CA . PHE A 1 83 ? 8.799 1.228 -2.572 1.00 97.75 83 PHE A CA 1
ATOM 631 C C . PHE A 1 83 ? 9.939 1.128 -3.581 1.00 97.75 83 PHE A C 1
ATOM 633 O O . PHE A 1 83 ? 9.865 0.275 -4.456 1.00 97.75 83 PHE A O 1
ATOM 640 N N . ASP A 1 84 ? 10.979 1.963 -3.478 1.00 97.44 84 ASP A N 1
ATOM 641 C CA . ASP A 1 84 ? 12.067 1.979 -4.464 1.00 97.44 84 ASP A CA 1
ATOM 642 C C . ASP A 1 84 ? 12.792 0.627 -4.516 1.00 97.44 84 ASP A C 1
ATOM 644 O O . ASP A 1 84 ? 13.000 0.065 -5.593 1.00 97.44 84 ASP A O 1
ATOM 648 N N . GLU A 1 85 ? 13.074 0.036 -3.353 1.00 96.25 85 GLU A N 1
ATOM 649 C CA . GLU A 1 85 ? 13.683 -1.293 -3.250 1.00 96.25 85 GLU A CA 1
ATOM 650 C C . GLU A 1 85 ? 12.807 -2.381 -3.877 1.00 96.25 85 GLU A C 1
ATOM 652 O O . GLU A 1 85 ? 13.292 -3.189 -4.674 1.00 96.25 85 GLU A O 1
ATOM 657 N N . ARG A 1 86 ? 11.506 -2.388 -3.571 1.00 96.06 86 ARG A N 1
ATOM 658 C CA . ARG A 1 86 ? 10.567 -3.367 -4.131 1.00 96.06 86 ARG A CA 1
ATOM 659 C C . ARG A 1 86 ? 10.359 -3.184 -5.630 1.00 96.06 86 ARG A C 1
ATOM 661 O O . ARG A 1 86 ? 10.386 -4.150 -6.394 1.00 96.06 86 ARG A O 1
ATOM 668 N N . TYR A 1 87 ? 10.146 -1.947 -6.061 1.00 96.12 87 TYR A N 1
ATOM 669 C CA . TYR A 1 87 ? 9.825 -1.604 -7.439 1.00 96.12 87 TYR A CA 1
ATOM 670 C C . TYR A 1 87 ? 10.991 -1.911 -8.385 1.00 96.12 87 TYR A C 1
ATOM 672 O O . TYR A 1 87 ? 10.785 -2.470 -9.473 1.00 96.12 87 TYR A O 1
ATOM 680 N N . ASN A 1 88 ? 12.219 -1.613 -7.950 1.00 95.44 88 ASN A N 1
ATOM 681 C CA . ASN A 1 88 ? 13.444 -1.897 -8.699 1.00 95.44 88 ASN A CA 1
ATOM 682 C C . ASN A 1 88 ? 13.875 -3.370 -8.620 1.00 95.44 88 ASN A C 1
ATOM 684 O O . ASN A 1 88 ? 14.715 -3.797 -9.408 1.00 95.44 88 ASN A O 1
ATOM 688 N N . GLY A 1 89 ? 13.265 -4.175 -7.743 1.00 93.88 89 GLY A N 1
ATOM 689 C CA . GLY A 1 89 ? 13.493 -5.620 -7.673 1.00 93.88 89 GLY A CA 1
ATOM 690 C C . GLY A 1 89 ? 12.953 -6.411 -8.872 1.00 93.88 89 GLY A C 1
ATOM 691 O O . GLY A 1 89 ? 13.256 -7.594 -9.015 1.00 93.88 89 GLY A O 1
ATOM 692 N N . CYS A 1 90 ? 12.143 -5.802 -9.746 1.00 94.88 90 CYS A N 1
ATOM 693 C CA . CYS A 1 90 ? 11.614 -6.484 -10.926 1.00 94.88 90 CYS A CA 1
ATOM 694 C C . CYS A 1 90 ? 12.739 -6.835 -11.909 1.00 94.88 90 CYS A C 1
ATOM 696 O O . CYS A 1 90 ? 13.412 -5.953 -12.438 1.00 94.88 90 CYS A O 1
ATOM 698 N N . THR A 1 91 ? 12.896 -8.125 -12.208 1.00 96.31 91 THR A N 1
ATOM 699 C CA . THR A 1 91 ? 13.882 -8.635 -13.178 1.00 96.31 91 THR A CA 1
ATOM 700 C C . THR A 1 91 ? 13.247 -9.092 -14.497 1.00 96.31 91 THR A C 1
ATOM 702 O O . THR A 1 91 ? 13.946 -9.413 -15.459 1.00 96.31 91 THR A O 1
ATOM 705 N N . HIS A 1 92 ? 11.916 -9.095 -14.565 1.00 94.81 92 HIS A N 1
ATOM 706 C CA . HIS A 1 92 ? 11.140 -9.618 -15.684 1.00 94.81 92 HIS A CA 1
ATOM 707 C C . HIS A 1 92 ? 11.099 -8.654 -16.874 1.00 94.81 92 HIS A C 1
ATOM 709 O O . HIS A 1 92 ? 11.261 -7.444 -16.719 1.00 94.81 92 HIS A O 1
ATOM 715 N N . PHE A 1 93 ? 10.856 -9.198 -18.070 1.00 95.44 93 PHE A N 1
ATOM 716 C CA . PHE A 1 93 ? 10.583 -8.445 -19.307 1.00 95.44 93 PHE A CA 1
ATOM 717 C C . PHE A 1 93 ? 11.563 -7.287 -19.586 1.00 95.44 93 PHE A C 1
ATOM 719 O O . PHE A 1 93 ? 11.184 -6.219 -20.066 1.00 95.44 93 PHE A O 1
ATOM 726 N N . GLY A 1 94 ? 12.843 -7.502 -19.265 1.00 93.19 94 GLY A N 1
ATOM 727 C CA . GLY A 1 94 ? 13.917 -6.546 -19.529 1.00 93.19 94 GLY A CA 1
ATOM 728 C C . GLY A 1 94 ? 13.955 -5.333 -18.597 1.00 93.19 94 GLY A C 1
ATOM 729 O O . GLY A 1 94 ? 14.633 -4.369 -18.932 1.00 93.19 94 GLY A O 1
ATOM 730 N N . ALA A 1 95 ? 13.277 -5.351 -17.443 1.00 93.44 95 ALA A N 1
ATOM 731 C CA . ALA A 1 95 ? 13.263 -4.228 -16.495 1.00 93.44 95 ALA A CA 1
ATOM 732 C C . ALA A 1 95 ? 14.671 -3.708 -16.126 1.00 93.44 95 ALA A C 1
ATOM 734 O O . ALA A 1 95 ? 14.877 -2.502 -16.026 1.00 93.44 95 ALA A O 1
ATOM 735 N N . LEU A 1 96 ? 15.661 -4.601 -16.006 1.00 91.75 96 LEU A N 1
ATOM 736 C CA . LEU A 1 96 ? 17.053 -4.238 -15.690 1.00 91.75 96 LEU A CA 1
ATOM 737 C C . LEU A 1 96 ? 17.870 -3.744 -16.897 1.00 91.75 96 LEU A C 1
ATOM 739 O O . LEU A 1 96 ? 19.003 -3.295 -16.736 1.00 91.75 96 LEU A O 1
ATOM 743 N N . SER A 1 97 ? 17.326 -3.842 -18.110 1.00 93.94 97 SER A N 1
ATOM 744 C CA . SER A 1 97 ? 17.990 -3.482 -19.368 1.00 93.94 97 SER A CA 1
ATOM 745 C C . SER A 1 97 ? 17.215 -2.431 -20.174 1.00 93.94 97 SER A C 1
ATOM 747 O O . SER A 1 97 ? 17.386 -2.332 -21.388 1.00 93.94 97 SER A O 1
ATOM 749 N N . GLY A 1 98 ? 16.376 -1.631 -19.503 1.00 90.19 98 GLY A N 1
ATOM 750 C CA . GLY A 1 98 ? 15.599 -0.543 -20.112 1.00 90.19 98 GLY A CA 1
ATOM 751 C C . GLY A 1 98 ? 14.271 -0.973 -20.745 1.00 90.19 98 GLY A C 1
ATOM 752 O O . GLY A 1 98 ? 13.617 -0.166 -21.401 1.00 90.19 98 GLY A O 1
ATOM 753 N N . GLY A 1 99 ? 13.866 -2.231 -20.563 1.00 91.31 99 GLY A N 1
ATOM 754 C CA . GLY A 1 99 ? 12.521 -2.709 -20.869 1.00 91.31 99 GLY A CA 1
ATOM 755 C C . GLY A 1 99 ? 11.484 -2.214 -19.857 1.00 91.31 99 GLY A C 1
ATOM 756 O O . GLY A 1 99 ? 11.816 -1.728 -18.777 1.00 91.31 99 GLY A O 1
ATOM 757 N N . VAL A 1 100 ? 10.205 -2.362 -20.203 1.00 90.38 100 VAL A N 1
ATOM 758 C CA . VAL A 1 100 ? 9.080 -1.851 -19.396 1.00 90.38 100 VAL A CA 1
ATOM 759 C C . VAL A 1 100 ? 8.847 -2.637 -18.096 1.00 90.38 100 VAL A C 1
ATOM 761 O O . VAL A 1 100 ? 8.244 -2.118 -17.156 1.00 90.38 100 VAL A O 1
ATOM 764 N N . GLY A 1 101 ? 9.368 -3.864 -17.995 1.00 95.44 101 GLY A N 1
ATOM 765 C CA . GLY A 1 101 ? 9.078 -4.757 -16.876 1.00 95.44 101 GLY A CA 1
ATOM 766 C C . GLY A 1 101 ? 7.662 -5.331 -16.936 1.00 95.44 101 GLY A C 1
ATOM 767 O O . GLY A 1 101 ? 7.068 -5.426 -18.006 1.00 95.44 101 GLY A O 1
ATOM 768 N N . CYS A 1 102 ? 7.135 -5.760 -15.787 1.00 94.88 102 CYS A N 1
ATOM 769 C CA . CYS A 1 102 ? 5.748 -6.226 -15.696 1.00 94.88 102 CYS A CA 1
ATOM 770 C C . CYS A 1 102 ? 4.767 -5.067 -15.895 1.00 94.88 102 CYS A C 1
ATOM 772 O O . CYS A 1 102 ? 4.973 -3.988 -15.339 1.00 94.88 102 CYS A O 1
ATOM 774 N N . THR A 1 103 ? 3.691 -5.330 -16.632 1.00 94.19 103 THR A N 1
ATOM 775 C CA . THR A 1 103 ? 2.538 -4.442 -16.834 1.00 94.19 103 THR A CA 1
ATOM 776 C C . THR A 1 103 ? 1.249 -5.182 -16.474 1.00 94.19 103 THR A C 1
ATOM 778 O O . THR A 1 103 ? 1.270 -6.388 -16.243 1.00 94.19 103 THR A O 1
ATOM 781 N N . THR A 1 104 ? 0.110 -4.489 -16.434 1.00 90.44 104 THR A N 1
ATOM 782 C CA . THR A 1 104 ? -1.198 -5.120 -16.174 1.00 90.44 104 THR A CA 1
ATOM 783 C C . THR A 1 104 ? -1.578 -6.175 -17.213 1.00 90.44 104 THR A C 1
ATOM 785 O O . THR A 1 104 ? -2.264 -7.136 -16.880 1.00 90.44 104 THR A O 1
ATOM 788 N N . ASP A 1 105 ? -1.098 -6.023 -18.449 1.00 89.44 105 ASP A N 1
ATOM 789 C CA . ASP A 1 105 ? -1.400 -6.931 -19.562 1.00 89.44 105 ASP A CA 1
ATOM 790 C C . ASP A 1 105 ? -0.399 -8.091 -19.671 1.00 89.44 105 ASP A C 1
ATOM 792 O O . ASP A 1 105 ? -0.688 -9.111 -20.296 1.00 89.44 105 ASP A O 1
ATOM 796 N N . ASN A 1 106 ? 0.799 -7.932 -19.100 1.00 92.19 106 ASN A N 1
ATOM 797 C CA . ASN A 1 106 ? 1.864 -8.924 -19.156 1.00 92.19 106 ASN A CA 1
ATOM 798 C C . ASN A 1 106 ? 2.741 -8.841 -17.903 1.00 92.19 106 ASN A C 1
ATOM 800 O O . ASN A 1 106 ? 3.643 -8.001 -17.800 1.00 92.19 106 ASN A O 1
ATOM 804 N N . PHE A 1 107 ? 2.486 -9.739 -16.958 1.00 92.06 107 PHE A N 1
ATOM 805 C CA . PHE A 1 107 ? 3.220 -9.825 -15.706 1.00 92.06 107 PHE A CA 1
ATOM 806 C C . PHE A 1 107 ? 3.580 -11.268 -15.365 1.00 92.06 107 PHE A C 1
ATOM 808 O O . PHE A 1 107 ? 2.907 -12.217 -15.755 1.00 92.06 107 PHE A O 1
ATOM 815 N N . GLU A 1 108 ? 4.649 -11.405 -14.592 1.00 90.81 108 GLU A N 1
ATOM 816 C CA . GLU A 1 108 ? 5.004 -12.642 -13.912 1.00 90.81 108 GLU A CA 1
ATOM 817 C C . GLU A 1 108 ? 4.345 -12.620 -12.520 1.00 90.81 108 GLU A C 1
ATOM 819 O O . GLU A 1 108 ? 4.548 -11.639 -11.798 1.00 90.81 108 GLU A O 1
ATOM 824 N N . PRO A 1 109 ? 3.557 -13.638 -12.118 1.00 85.81 109 PRO A N 1
ATOM 825 C CA . PRO A 1 109 ? 2.875 -13.663 -10.818 1.00 85.81 109 PRO A CA 1
ATOM 826 C C . PRO A 1 109 ? 3.786 -13.458 -9.601 1.00 85.81 109 PRO A C 1
ATOM 828 O O . PRO A 1 109 ? 3.333 -12.936 -8.585 1.00 85.81 109 PRO A O 1
ATOM 831 N N . THR A 1 110 ? 5.061 -13.837 -9.712 1.00 86.56 110 THR A N 1
ATOM 832 C CA . THR A 1 110 ? 6.087 -13.670 -8.666 1.00 86.56 110 THR A CA 1
ATOM 833 C C . THR A 1 110 ? 6.816 -12.320 -8.727 1.00 86.56 110 THR A C 1
ATOM 835 O O . THR A 1 110 ? 7.783 -12.083 -8.005 1.00 86.56 110 THR A O 1
ATOM 838 N N . CYS A 1 111 ? 6.384 -11.396 -9.590 1.00 92.69 111 CYS A N 1
ATOM 839 C CA . CYS A 1 111 ? 7.011 -10.087 -9.713 1.00 92.69 111 CYS A CA 1
ATOM 840 C C . CYS A 1 111 ? 6.912 -9.287 -8.405 1.00 92.69 111 CYS A C 1
ATOM 842 O O . CYS A 1 111 ? 5.806 -9.081 -7.904 1.00 92.69 111 CYS A O 1
ATOM 844 N N . PRO A 1 112 ? 8.020 -8.709 -7.902 1.00 93.62 112 PRO A N 1
ATOM 845 C CA . PRO A 1 112 ? 7.987 -7.926 -6.669 1.00 93.62 112 PRO A CA 1
ATOM 846 C C . PRO A 1 112 ? 7.142 -6.653 -6.792 1.00 93.62 112 PRO A C 1
ATOM 848 O O . PRO A 1 112 ? 6.649 -6.154 -5.789 1.00 93.62 112 PRO A O 1
ATOM 851 N N . ARG A 1 113 ? 6.878 -6.138 -8.002 1.00 95.44 113 ARG A N 1
ATOM 852 C CA . ARG A 1 113 ? 5.930 -5.022 -8.186 1.00 95.44 113 ARG A CA 1
ATOM 853 C C . ARG A 1 113 ? 4.481 -5.417 -7.912 1.00 95.44 113 ARG A C 1
ATOM 855 O O . ARG A 1 113 ? 3.650 -4.528 -7.786 1.00 95.44 113 ARG A O 1
ATOM 862 N N . ILE A 1 114 ? 4.158 -6.705 -7.834 1.00 94.94 114 ILE A N 1
ATOM 863 C CA . ILE A 1 114 ? 2.827 -7.158 -7.447 1.00 94.94 114 ILE A CA 1
ATOM 864 C C . ILE A 1 114 ? 2.755 -7.164 -5.922 1.00 94.94 114 ILE A C 1
ATOM 866 O O . ILE A 1 114 ? 3.557 -7.800 -5.232 1.00 94.94 114 ILE A O 1
ATOM 870 N N . VAL A 1 115 ? 1.796 -6.419 -5.389 1.00 93.50 115 VAL A N 1
ATOM 871 C CA . VAL A 1 115 ? 1.501 -6.329 -3.960 1.00 93.50 115 VAL A CA 1
ATOM 872 C C . VAL A 1 115 ? 0.082 -6.795 -3.708 1.00 93.50 115 VAL A C 1
ATOM 874 O O . VAL A 1 115 ? -0.818 -6.549 -4.507 1.00 93.50 115 VAL A O 1
ATOM 877 N N . LYS A 1 116 ? -0.124 -7.458 -2.577 1.00 91.19 116 LYS A N 1
ATOM 878 C CA . LYS A 1 116 ? -1.449 -7.832 -2.092 1.00 91.19 116 LYS A CA 1
ATOM 879 C C . LYS A 1 116 ? -1.760 -6.930 -0.911 1.00 91.19 116 LYS A C 1
ATOM 881 O O . LYS A 1 116 ? -0.983 -6.864 0.037 1.00 91.19 116 LYS A O 1
ATOM 886 N N . VAL A 1 117 ? -2.853 -6.189 -1.015 1.00 94.19 117 VAL A N 1
ATOM 887 C CA . VAL A 1 117 ? -3.202 -5.114 -0.088 1.00 94.19 117 VAL A CA 1
ATOM 888 C C . VAL A 1 117 ? -4.465 -5.512 0.672 1.00 94.19 117 VAL A C 1
ATOM 890 O O . VAL A 1 117 ? -5.458 -5.855 0.022 1.00 94.19 117 VAL A O 1
ATOM 893 N N . PRO A 1 118 ? -4.467 -5.438 2.016 1.00 94.19 118 PRO A N 1
ATOM 894 C CA . PRO A 1 118 ? -5.683 -5.604 2.798 1.00 94.19 118 PRO A CA 1
ATOM 895 C C . PRO A 1 118 ? -6.744 -4.568 2.406 1.00 94.19 118 PRO A C 1
ATOM 897 O O . PRO A 1 118 ? -6.493 -3.351 2.374 1.00 94.19 118 PRO A O 1
ATOM 900 N N . ILE A 1 119 ? -7.941 -5.068 2.127 1.00 96.00 119 ILE A N 1
ATOM 901 C CA . ILE A 1 119 ? -9.169 -4.291 2.015 1.00 96.00 119 ILE A CA 1
ATOM 902 C C . ILE A 1 119 ? -9.845 -4.333 3.378 1.00 96.00 119 ILE A C 1
ATOM 904 O O . ILE A 1 119 ? -10.003 -5.411 3.943 1.00 96.00 119 ILE A O 1
ATOM 908 N N . TYR A 1 120 ? -10.198 -3.176 3.935 1.00 95.69 120 TYR A N 1
ATOM 909 C CA . TYR A 1 120 ? -10.634 -3.101 5.328 1.00 95.69 120 TYR A CA 1
ATOM 910 C C . TYR A 1 120 ? -11.808 -2.150 5.572 1.00 95.69 120 TYR A C 1
ATOM 912 O O . TYR A 1 120 ? -12.039 -1.200 4.819 1.00 95.69 120 TYR A O 1
ATOM 920 N N . SER A 1 121 ? -12.493 -2.372 6.690 1.00 96.31 121 SER A N 1
ATOM 921 C CA . SER A 1 121 ? -13.492 -1.470 7.270 1.00 96.31 121 SER A CA 1
ATOM 922 C C . SER A 1 121 ? -12.982 -0.909 8.597 1.00 96.31 121 SER A C 1
ATOM 924 O O . SER A 1 121 ? -12.270 -1.589 9.332 1.00 96.31 121 SER A O 1
ATOM 926 N N . TYR A 1 122 ? -13.353 0.324 8.942 1.00 96.00 122 TYR A N 1
ATOM 927 C CA . TYR A 1 122 ? -13.040 0.877 10.263 1.00 96.00 122 TYR A CA 1
ATOM 928 C C . TYR A 1 122 ? -13.906 0.241 11.349 1.00 96.00 122 TYR A C 1
ATOM 930 O O . TYR A 1 122 ? -15.113 0.065 11.168 1.00 96.00 122 TYR A O 1
ATOM 938 N N . THR A 1 123 ? -13.312 -0.044 12.506 1.00 94.75 123 THR A N 1
ATOM 939 C CA . THR A 1 123 ? -14.079 -0.406 13.702 1.00 94.75 123 THR A CA 1
ATOM 940 C C . THR A 1 123 ? -14.759 0.821 14.315 1.00 94.75 123 THR A C 1
ATOM 942 O O . THR A 1 123 ? -14.477 1.973 13.976 1.00 94.75 123 THR A O 1
ATOM 945 N N . VAL A 1 124 ? -15.665 0.576 15.267 1.00 90.25 124 VAL A N 1
ATOM 946 C CA . VAL A 1 124 ? -16.420 1.634 15.960 1.00 90.25 124 VAL A CA 1
ATOM 947 C C . VAL A 1 124 ? -15.500 2.610 16.704 1.00 90.25 124 VAL A C 1
ATOM 949 O O . VAL A 1 124 ? -15.785 3.807 16.739 1.00 90.25 124 VAL A O 1
ATOM 952 N N . ASP A 1 125 ? -14.397 2.120 17.282 1.00 87.50 125 ASP A N 1
ATOM 953 C CA . ASP A 1 125 ? -13.444 2.947 18.033 1.00 87.50 125 ASP A CA 1
ATOM 954 C C . ASP A 1 125 ? -12.482 3.749 17.145 1.00 87.50 125 ASP A C 1
ATOM 956 O O . ASP A 1 125 ? -11.804 4.660 17.637 1.00 87.50 125 ASP A O 1
ATOM 960 N N . LYS A 1 126 ? -12.447 3.447 15.837 1.00 85.69 126 LYS A N 1
ATOM 961 C CA . LYS A 1 126 ? -11.589 4.103 14.846 1.00 85.69 126 LYS A CA 1
ATOM 962 C C . LYS A 1 126 ? -10.100 4.064 15.202 1.00 85.69 126 LYS A C 1
ATOM 964 O O . LYS A 1 126 ? -9.332 4.892 14.720 1.00 85.69 126 LYS A O 1
ATOM 969 N N . GLN A 1 127 ? -9.663 3.152 16.061 1.00 89.31 127 GLN A N 1
ATOM 970 C CA . GLN A 1 127 ? -8.245 2.877 16.317 1.00 89.31 127 GLN A CA 1
ATOM 971 C C . GLN A 1 127 ? -7.765 1.691 15.489 1.00 89.31 127 GLN A C 1
ATOM 973 O O . GLN A 1 127 ? -6.595 1.621 15.121 1.00 89.31 127 GLN A O 1
ATOM 978 N N . THR A 1 128 ? -8.694 0.798 15.165 1.00 93.81 128 THR A N 1
ATOM 979 C CA . THR A 1 128 ? -8.447 -0.460 14.473 1.00 93.81 128 THR A CA 1
ATOM 980 C C . THR A 1 128 ? -9.233 -0.544 13.168 1.00 93.81 128 THR A C 1
ATOM 982 O O . THR A 1 128 ? -10.144 0.246 12.893 1.00 93.81 128 THR A O 1
ATOM 985 N N . VAL A 1 129 ? -8.860 -1.514 12.344 1.00 95.44 129 VAL A N 1
ATOM 986 C CA . VAL A 1 129 ? -9.585 -1.891 11.133 1.00 95.44 129 VAL A CA 1
ATOM 987 C C . VAL A 1 129 ? -9.856 -3.389 11.147 1.00 95.44 129 VAL A C 1
ATOM 989 O O . VAL A 1 129 ? -9.082 -4.148 11.723 1.00 95.44 129 VAL A O 1
ATOM 992 N N . VAL A 1 130 ? -10.942 -3.809 10.508 1.00 96.31 130 VAL A N 1
ATOM 993 C CA . VAL A 1 130 ? -11.243 -5.221 10.248 1.00 96.31 130 VAL A CA 1
ATOM 994 C C . VAL A 1 130 ? -10.869 -5.525 8.808 1.00 96.31 130 VAL A C 1
ATOM 996 O O . VAL A 1 130 ? -11.284 -4.797 7.903 1.00 96.31 130 VAL A O 1
ATOM 999 N N . VAL A 1 131 ? -10.095 -6.584 8.592 1.00 95.62 131 VAL A N 1
ATOM 1000 C CA . VAL A 1 131 ? -9.766 -7.079 7.253 1.00 95.62 131 VAL A CA 1
ATOM 1001 C C . VAL A 1 131 ? -11.006 -7.727 6.641 1.00 95.62 131 VAL A C 1
ATOM 1003 O O . VAL A 1 131 ? -11.570 -8.668 7.186 1.00 95.62 131 VAL A O 1
ATOM 1006 N N . GLU A 1 132 ? -11.427 -7.223 5.490 1.00 94.88 132 GLU A N 1
ATOM 1007 C CA . GLU A 1 132 ? -12.616 -7.661 4.747 1.00 94.88 132 GLU A CA 1
ATOM 1008 C C . GLU A 1 132 ? -12.249 -8.500 3.518 1.00 94.88 132 GLU A C 1
ATOM 1010 O O . GLU A 1 132 ? -13.101 -9.164 2.940 1.00 94.88 132 GLU A O 1
ATOM 1015 N N . GLY A 1 133 ? -10.987 -8.447 3.093 1.00 91.38 133 GLY A N 1
ATOM 1016 C CA . GLY A 1 133 ? -10.490 -9.145 1.916 1.00 91.38 133 GLY A 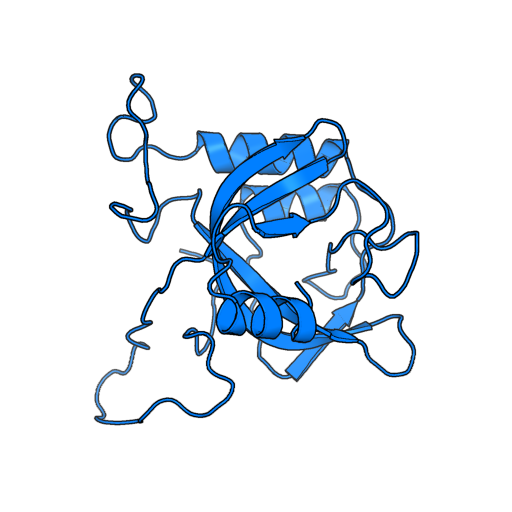CA 1
ATOM 1017 C C . GLY A 1 133 ? -9.113 -8.644 1.502 1.00 91.38 133 GLY A C 1
ATOM 1018 O O . GLY A 1 133 ? -8.496 -7.824 2.184 1.00 91.38 133 GLY A O 1
ATOM 1019 N N . PHE A 1 134 ? -8.643 -9.110 0.350 1.00 90.44 134 PHE A N 1
ATOM 1020 C CA . PHE A 1 134 ? -7.358 -8.713 -0.222 1.00 90.44 134 PHE A CA 1
ATOM 1021 C C . PHE A 1 134 ? -7.500 -8.455 -1.711 1.00 90.44 134 PHE A C 1
ATOM 1023 O O . PHE A 1 134 ? -8.143 -9.230 -2.409 1.00 90.44 134 PHE A O 1
ATOM 1030 N N . ALA A 1 135 ? -6.837 -7.418 -2.208 1.00 90.94 135 ALA A N 1
ATOM 1031 C CA . ALA A 1 135 ? -6.755 -7.137 -3.635 1.00 90.94 135 ALA A CA 1
ATOM 1032 C C . ALA A 1 135 ? -5.292 -7.069 -4.081 1.00 90.94 135 ALA A C 1
ATOM 1034 O O . ALA A 1 135 ? -4.430 -6.561 -3.357 1.00 90.94 135 ALA A O 1
ATOM 1035 N N . ALA A 1 136 ? -5.012 -7.593 -5.272 1.00 93.50 136 ALA A N 1
ATOM 1036 C CA . ALA A 1 136 ? -3.692 -7.521 -5.880 1.00 93.50 136 ALA A CA 1
ATOM 1037 C C . ALA A 1 136 ? -3.560 -6.253 -6.730 1.00 93.50 136 ALA A C 1
ATOM 1039 O O . ALA A 1 136 ? -4.468 -5.900 -7.483 1.00 93.50 136 ALA A O 1
ATOM 1040 N N . PHE A 1 137 ? -2.411 -5.593 -6.640 1.00 96.12 137 PHE A N 1
ATOM 1041 C CA . PHE A 1 137 ? -2.077 -4.424 -7.442 1.00 96.12 137 PHE A CA 1
ATOM 1042 C C . PHE A 1 137 ? -0.669 -4.555 -8.009 1.00 96.12 137 PHE A C 1
ATOM 1044 O O . PHE A 1 137 ? 0.239 -5.036 -7.334 1.00 96.12 137 PHE A O 1
ATOM 1051 N N . LEU A 1 138 ? -0.476 -4.076 -9.231 1.00 97.00 138 LEU A N 1
ATOM 1052 C CA . LEU A 1 138 ? 0.834 -3.781 -9.781 1.00 97.00 138 LEU A CA 1
ATOM 1053 C C . LEU A 1 138 ? 1.222 -2.359 -9.371 1.00 97.00 138 LEU A C 1
ATOM 1055 O O . LEU A 1 138 ? 0.523 -1.409 -9.717 1.00 97.00 138 LEU A O 1
ATOM 1059 N N . LEU A 1 139 ? 2.329 -2.212 -8.648 1.00 97.69 139 LEU A N 1
ATOM 1060 C CA . LEU A 1 139 ? 2.897 -0.913 -8.297 1.00 97.69 139 LEU A CA 1
ATOM 1061 C C . LEU A 1 139 ? 3.271 -0.130 -9.559 1.00 97.69 139 LEU A C 1
ATOM 1063 O O . LEU A 1 139 ? 3.877 -0.680 -10.479 1.00 97.69 139 LEU A O 1
ATOM 1067 N N . GLU A 1 140 ? 2.950 1.161 -9.566 1.00 97.00 140 GLU A N 1
ATOM 1068 C CA . GLU A 1 140 ? 3.189 2.055 -10.702 1.00 97.00 140 GLU A CA 1
ATOM 1069 C C . GLU A 1 140 ? 4.161 3.171 -10.354 1.00 97.00 140 GLU A C 1
ATOM 1071 O O . GLU A 1 140 ? 5.169 3.353 -11.032 1.00 97.00 140 GLU A O 1
ATOM 1076 N N . ASN A 1 141 ? 3.843 3.941 -9.313 1.00 97.00 141 ASN A N 1
ATOM 1077 C CA . ASN A 1 141 ? 4.599 5.135 -8.981 1.00 97.00 141 ASN A CA 1
ATOM 1078 C C . ASN A 1 141 ? 4.491 5.495 -7.500 1.00 97.00 141 ASN A C 1
ATOM 1080 O O . ASN A 1 141 ? 3.550 5.094 -6.806 1.00 97.00 141 ASN A O 1
ATOM 1084 N N . GLN A 1 142 ? 5.431 6.328 -7.066 1.00 97.25 142 GLN A N 1
ATOM 1085 C CA . GLN A 1 142 ? 5.419 6.975 -5.769 1.00 97.25 142 GLN A CA 1
ATOM 1086 C C . GLN A 1 142 ? 5.749 8.469 -5.851 1.00 97.25 142 GLN A C 1
ATOM 1088 O O . GLN A 1 142 ? 6.317 8.937 -6.840 1.00 97.25 142 GLN A O 1
ATOM 1093 N N . THR A 1 143 ? 5.434 9.217 -4.794 1.00 97.00 143 THR A N 1
ATOM 1094 C CA . THR A 1 143 ? 5.804 10.637 -4.658 1.00 97.00 143 THR A CA 1
ATOM 1095 C C . THR A 1 143 ? 6.773 10.875 -3.500 1.00 97.00 143 THR A C 1
ATOM 1097 O O . THR A 1 143 ? 6.925 10.046 -2.603 1.00 97.00 143 THR A O 1
ATOM 1100 N N . ASP A 1 144 ? 7.406 12.050 -3.476 1.00 93.62 144 ASP A N 1
ATOM 1101 C CA . ASP A 1 144 ? 8.239 12.511 -2.355 1.00 93.62 144 ASP A CA 1
ATOM 1102 C C . ASP A 1 144 ? 7.428 12.787 -1.074 1.00 93.62 144 ASP A C 1
ATOM 1104 O O . ASP A 1 144 ? 7.995 12.875 0.011 1.00 93.62 144 ASP A O 1
ATOM 1108 N N . LYS A 1 145 ? 6.096 12.860 -1.186 1.00 94.75 145 LYS A N 1
ATOM 1109 C CA . LYS A 1 145 ? 5.140 12.891 -0.067 1.00 94.75 145 LYS A CA 1
ATOM 1110 C C . LYS A 1 145 ? 4.741 11.506 0.420 1.00 94.75 145 LYS A C 1
ATOM 1112 O O . LYS A 1 145 ? 3.865 11.381 1.270 1.00 94.75 145 LYS A O 1
ATOM 1117 N N . GLY A 1 146 ? 5.367 10.458 -0.109 1.00 93.81 146 GLY A N 1
ATOM 1118 C CA . GLY A 1 146 ? 5.072 9.082 0.244 1.00 93.81 146 GLY A CA 1
ATOM 1119 C C . GLY A 1 146 ? 3.715 8.615 -0.264 1.00 93.81 146 GLY A C 1
ATOM 1120 O O . GLY A 1 146 ? 3.160 7.707 0.327 1.00 93.81 146 GLY A O 1
ATOM 1121 N N . GLU A 1 147 ? 3.137 9.200 -1.306 1.00 97.44 147 GLU A N 1
ATOM 1122 C CA . GLU A 1 147 ? 1.994 8.560 -1.963 1.00 97.44 147 GLU A CA 1
ATOM 1123 C C . GLU A 1 147 ? 2.476 7.332 -2.743 1.00 97.44 147 GLU A C 1
ATOM 1125 O O . GLU A 1 147 ? 3.542 7.388 -3.350 1.00 97.44 147 GLU A O 1
ATOM 1130 N N . ILE A 1 148 ? 1.705 6.243 -2.736 1.00 98.06 148 ILE A N 1
ATOM 1131 C CA . ILE A 1 148 ? 1.925 5.060 -3.578 1.00 98.06 148 ILE A CA 1
ATOM 1132 C C . ILE A 1 148 ? 0.689 4.847 -4.445 1.00 98.06 148 ILE A C 1
ATOM 1134 O O . ILE A 1 148 ? -0.435 4.821 -3.936 1.00 98.06 148 ILE A O 1
ATOM 1138 N N . THR A 1 149 ? 0.913 4.610 -5.735 1.00 98.19 149 THR A N 1
ATOM 1139 C CA . THR A 1 149 ? -0.129 4.264 -6.709 1.00 98.19 149 THR A CA 1
ATOM 1140 C C . THR A 1 149 ? 0.115 2.898 -7.341 1.00 98.19 149 THR A C 1
ATOM 1142 O O . THR A 1 149 ? 1.260 2.448 -7.481 1.00 98.19 149 THR A O 1
ATOM 1145 N N . GLY A 1 150 ? -0.971 2.231 -7.723 1.00 97.69 150 GLY A N 1
ATOM 1146 C CA . GLY A 1 150 ? -0.926 0.968 -8.442 1.00 97.69 150 GLY A CA 1
ATOM 1147 C C . GLY A 1 150 ? -2.179 0.699 -9.268 1.00 97.69 150 GLY A C 1
ATOM 1148 O O . GLY A 1 150 ? -3.240 1.282 -9.040 1.00 97.69 150 GLY A O 1
ATOM 1149 N N . SER A 1 151 ? -2.055 -0.222 -10.216 1.00 97.19 151 SER A N 1
ATOM 1150 C CA . SER A 1 151 ? -3.175 -0.750 -10.993 1.00 97.19 151 SER A CA 1
ATOM 1151 C C . SER A 1 151 ? -3.655 -2.064 -10.412 1.00 97.19 151 SER A C 1
ATOM 1153 O O . SER A 1 151 ? -2.850 -2.954 -10.148 1.00 97.19 151 SER A O 1
ATOM 1155 N N . PHE A 1 152 ? -4.964 -2.207 -10.238 1.00 95.12 152 PHE A N 1
ATOM 1156 C CA . PHE A 1 152 ? -5.577 -3.455 -9.810 1.00 95.12 152 PHE A CA 1
ATOM 1157 C C . PHE A 1 152 ? -5.271 -4.567 -10.815 1.00 95.12 152 PHE A C 1
ATOM 1159 O O . PHE A 1 152 ? -5.406 -4.395 -12.028 1.00 95.12 152 PHE A O 1
ATOM 1166 N N . LEU A 1 153 ? -4.880 -5.725 -10.294 1.00 90.75 153 LEU A N 1
ATOM 1167 C CA . LEU A 1 153 ? -4.709 -6.941 -11.066 1.00 90.75 153 LEU A CA 1
ATOM 1168 C C . LEU A 1 153 ? -5.852 -7.887 -10.737 1.00 90.75 153 LEU A C 1
ATOM 1170 O O . LEU A 1 153 ? -5.979 -8.355 -9.605 1.00 90.75 153 LEU A O 1
ATOM 1174 N N . ASN A 1 154 ? -6.639 -8.228 -11.755 1.00 81.44 154 ASN A N 1
ATOM 1175 C CA . ASN A 1 154 ? -7.613 -9.304 -11.647 1.00 81.44 154 ASN A CA 1
ATOM 1176 C C . ASN A 1 154 ? -6.886 -10.658 -11.672 1.00 81.44 154 ASN A C 1
ATOM 1178 O O . ASN A 1 154 ? -6.816 -11.342 -12.694 1.00 81.44 154 ASN A O 1
ATOM 1182 N N . MET A 1 155 ? -6.277 -11.008 -10.542 1.00 70.56 155 MET A N 1
ATOM 1183 C CA . MET A 1 155 ? -5.677 -12.313 -10.326 1.00 70.56 155 MET A CA 1
ATOM 1184 C C . MET A 1 155 ? -6.783 -13.268 -9.887 1.00 70.56 155 MET A C 1
ATOM 1186 O O . MET A 1 155 ? -7.172 -13.282 -8.724 1.00 70.56 155 MET A O 1
ATOM 1190 N N . VAL A 1 156 ? -7.291 -14.085 -10.810 1.00 53.59 156 VAL A N 1
ATOM 1191 C CA . VAL A 1 156 ? -8.126 -15.230 -10.432 1.00 53.59 156 VAL A CA 1
ATOM 1192 C C . VAL A 1 156 ? -7.221 -16.190 -9.659 1.00 53.59 156 VAL A C 1
ATOM 1194 O O . VAL A 1 156 ? -6.402 -16.880 -10.271 1.00 53.59 156 VAL A O 1
ATOM 1197 N N . SER A 1 157 ? -7.289 -16.216 -8.322 1.00 43.50 157 SER A N 1
ATOM 1198 C CA . SER A 1 157 ? -6.562 -17.252 -7.590 1.00 43.50 157 SER A CA 1
ATOM 1199 C C . SER A 1 157 ? -7.240 -18.592 -7.851 1.00 43.50 157 SER A C 1
ATOM 1201 O O . SER A 1 157 ? -8.356 -18.864 -7.414 1.00 43.50 157 SER A O 1
ATOM 1203 N N . ASN A 1 158 ? -6.546 -19.468 -8.574 1.00 31.80 158 ASN A N 1
ATOM 1204 C CA . ASN A 1 158 ? -6.751 -20.894 -8.391 1.00 31.80 158 ASN A CA 1
ATOM 1205 C C . ASN A 1 158 ? -6.238 -21.206 -6.984 1.00 31.80 158 ASN A C 1
ATOM 1207 O O . ASN A 1 158 ? -5.044 -21.433 -6.790 1.00 31.80 158 ASN A O 1
ATOM 1211 N N . GLY A 1 159 ? -7.128 -21.129 -5.994 1.00 31.42 159 GLY A N 1
ATOM 1212 C CA . GLY A 1 159 ? -6.849 -21.606 -4.650 1.00 31.42 159 GLY A CA 1
ATOM 1213 C C . GLY A 1 159 ? -6.331 -23.037 -4.738 1.00 31.42 159 GLY A C 1
ATOM 1214 O O . GLY A 1 159 ? -6.963 -23.902 -5.351 1.00 31.42 159 GLY A O 1
ATOM 1215 N N . ALA A 1 160 ? -5.153 -23.273 -4.169 1.00 31.55 160 ALA A N 1
ATOM 1216 C CA . ALA A 1 160 ? -4.604 -24.605 -4.024 1.00 31.55 160 ALA A CA 1
ATOM 1217 C C . ALA A 1 160 ? -5.630 -25.486 -3.299 1.00 31.55 160 ALA A C 1
ATOM 1219 O O . ALA A 1 160 ? -5.855 -25.349 -2.100 1.00 31.55 160 ALA A O 1
ATOM 1220 N N . SER A 1 161 ? -6.243 -26.412 -4.027 1.00 29.88 161 SER A N 1
ATOM 1221 C CA . SER A 1 161 ? -6.831 -27.598 -3.431 1.00 29.88 161 SER A CA 1
ATOM 1222 C C . SER A 1 161 ? -6.203 -28.803 -4.108 1.00 29.88 161 SER A C 1
ATOM 1224 O O . SER A 1 161 ? -6.414 -29.093 -5.286 1.00 29.88 161 SER A O 1
ATOM 1226 N N . SER A 1 162 ? -5.411 -29.535 -3.329 1.00 36.19 162 SER A N 1
ATOM 1227 C CA . SER A 1 162 ? -5.334 -30.976 -3.505 1.00 36.19 162 SER A CA 1
ATOM 1228 C C . SER A 1 162 ? -6.769 -31.504 -3.445 1.00 36.19 162 SER A C 1
ATOM 1230 O O . SER A 1 162 ? -7.323 -31.675 -2.368 1.00 36.19 162 SER A O 1
ATOM 1232 N N . GLY A 1 163 ? -7.372 -31.671 -4.621 1.00 35.16 163 GLY A N 1
ATOM 1233 C CA . GLY A 1 163 ? -8.621 -32.379 -4.877 1.00 35.16 163 GLY A CA 1
ATOM 1234 C C . GLY A 1 163 ? -9.861 -31.901 -4.119 1.00 35.16 163 GLY A C 1
ATOM 1235 O O . GLY A 1 163 ? -10.208 -32.492 -3.108 1.00 35.16 163 GLY A O 1
ATOM 1236 N N . SER A 1 164 ? -10.623 -30.961 -4.683 1.00 27.61 164 SER A N 1
ATOM 1237 C CA . SER A 1 164 ? -12.090 -31.079 -4.794 1.00 27.61 164 SER A CA 1
ATOM 1238 C C . SER A 1 164 ? -12.647 -29.951 -5.665 1.00 27.61 164 SER A C 1
ATOM 1240 O O . SER A 1 164 ? -12.193 -28.816 -5.593 1.00 27.61 164 SER A O 1
ATOM 1242 N N . ASN A 1 165 ? -13.630 -30.269 -6.504 1.00 34.84 165 ASN A N 1
ATOM 1243 C CA . ASN A 1 165 ? -14.271 -29.323 -7.414 1.00 34.84 165 ASN A CA 1
ATOM 1244 C C . ASN A 1 165 ? -15.186 -28.306 -6.688 1.00 34.84 165 ASN A C 1
ATOM 1246 O O . ASN A 1 165 ? -15.838 -28.664 -5.710 1.00 34.84 165 ASN A O 1
ATOM 1250 N N . VAL A 1 166 ? -15.343 -27.143 -7.340 1.00 38.38 166 VAL A N 1
ATOM 1251 C CA . VAL A 1 166 ? -16.458 -26.161 -7.319 1.00 38.38 166 VAL A CA 1
ATOM 1252 C C . VAL A 1 166 ? -16.570 -25.177 -6.142 1.00 38.38 166 VAL A C 1
ATOM 1254 O O . VAL A 1 166 ? -16.748 -25.569 -4.995 1.00 38.38 166 VAL A O 1
ATOM 1257 N N . GLY A 1 167 ? -16.654 -23.887 -6.494 1.00 29.92 167 GLY A N 1
ATOM 1258 C CA . GLY A 1 167 ? -17.360 -22.847 -5.739 1.00 29.92 167 GLY A CA 1
ATOM 1259 C C . GLY A 1 167 ? -17.484 -21.563 -6.564 1.00 29.92 167 GLY A C 1
ATOM 1260 O O . GLY A 1 167 ? -16.477 -20.917 -6.828 1.00 29.92 167 GLY A O 1
ATOM 1261 N N . GLU A 1 168 ? -18.694 -21.241 -7.033 1.00 35.50 168 GLU A N 1
ATOM 1262 C CA . GLU A 1 168 ? -19.028 -19.943 -7.635 1.00 35.50 168 GLU A CA 1
ATOM 1263 C C . GLU A 1 168 ? -18.714 -18.818 -6.639 1.00 35.50 168 GLU A C 1
ATOM 1265 O O . GLU A 1 168 ? -19.009 -18.953 -5.452 1.00 35.50 168 GLU A O 1
ATOM 1270 N N . GLY A 1 169 ? -18.097 -17.737 -7.130 1.00 36.22 169 GLY A N 1
ATOM 1271 C CA . GLY A 1 169 ? -17.687 -16.598 -6.312 1.00 36.22 169 GLY A CA 1
ATOM 1272 C C . GLY A 1 169 ? -18.857 -16.027 -5.520 1.00 36.22 169 GLY A C 1
ATOM 1273 O O . GLY A 1 169 ? -19.924 -15.757 -6.078 1.00 36.22 169 GLY A O 1
ATOM 1274 N N . THR A 1 170 ? -18.648 -15.859 -4.219 1.00 32.41 170 THR A N 1
ATOM 1275 C CA . THR A 1 170 ? -19.609 -15.200 -3.344 1.00 32.41 170 THR A CA 1
ATOM 1276 C C . THR A 1 170 ? -19.324 -13.703 -3.273 1.00 32.41 170 THR A C 1
ATOM 1278 O O . THR A 1 170 ? -18.174 -13.268 -3.346 1.00 32.41 170 THR A O 1
ATOM 1281 N N . ASP A 1 171 ? -20.393 -12.906 -3.175 1.00 37.50 171 ASP A N 1
ATOM 1282 C CA . ASP A 1 171 ? -20.334 -11.451 -2.990 1.00 37.50 171 ASP A CA 1
ATOM 1283 C C . ASP A 1 171 ? -19.401 -11.110 -1.815 1.00 37.50 171 ASP A C 1
ATOM 1285 O O . ASP A 1 171 ? -19.707 -11.408 -0.659 1.00 37.50 171 ASP A O 1
ATOM 1289 N N . GLY A 1 172 ? -18.252 -10.506 -2.131 1.00 41.28 172 GLY A N 1
ATOM 1290 C CA . GLY A 1 172 ? -17.189 -10.166 -1.177 1.00 41.28 172 GLY A CA 1
ATOM 1291 C C . GLY A 1 172 ? -15.800 -10.702 -1.544 1.00 41.28 172 GLY A C 1
ATOM 1292 O O . GLY A 1 172 ? -14.807 -10.216 -1.005 1.00 41.28 172 GLY A O 1
ATOM 1293 N N . ASP A 1 173 ? -15.699 -11.643 -2.488 1.00 45.12 173 ASP A N 1
ATOM 1294 C CA . ASP A 1 173 ? -14.425 -12.269 -2.856 1.00 45.12 173 ASP A CA 1
ATOM 1295 C C . ASP A 1 173 ? -13.626 -11.428 -3.868 1.00 45.12 173 ASP A C 1
ATOM 1297 O O . ASP A 1 173 ? -13.797 -11.532 -5.082 1.00 45.12 173 ASP A O 1
ATOM 1301 N N . PHE A 1 174 ? -12.653 -10.646 -3.389 1.00 47.56 174 PHE A N 1
ATOM 1302 C CA . PHE A 1 174 ? -11.641 -9.981 -4.235 1.00 47.56 174 PHE A CA 1
ATOM 1303 C C . PHE A 1 174 ? -10.558 -10.949 -4.773 1.00 47.56 174 PHE A C 1
ATOM 1305 O O . PHE A 1 174 ? -9.459 -10.537 -5.144 1.00 47.56 174 PHE A O 1
ATOM 1312 N N . GLY A 1 175 ? -10.867 -12.249 -4.834 1.00 39.12 175 GLY A N 1
ATOM 1313 C CA . GLY A 1 175 ? -10.075 -13.249 -5.546 1.00 39.12 175 GLY A CA 1
ATOM 1314 C C . GLY A 1 175 ? -8.897 -13.871 -4.795 1.00 39.12 175 GLY A C 1
ATOM 1315 O O . GLY A 1 175 ? -8.124 -14.564 -5.451 1.00 39.12 175 GLY A O 1
ATOM 1316 N N . LEU A 1 176 ? -8.737 -13.702 -3.472 1.00 44.78 176 LEU A N 1
ATOM 1317 C CA . LEU A 1 176 ? -7.649 -14.311 -2.677 1.00 44.78 176 LEU A CA 1
ATOM 1318 C C . LEU A 1 176 ? -8.165 -14.891 -1.346 1.00 44.78 176 LEU A C 1
ATOM 1320 O O . LEU A 1 176 ? -8.573 -14.144 -0.464 1.00 44.78 176 LEU A O 1
ATOM 1324 N N . TYR A 1 177 ? -8.122 -16.224 -1.217 1.00 40.88 177 TYR A N 1
ATOM 1325 C CA . TYR A 1 177 ? -8.794 -16.972 -0.140 1.00 40.88 177 TYR A CA 1
ATOM 1326 C C . TYR A 1 177 ? -7.968 -17.234 1.124 1.00 40.88 177 TYR A C 1
ATOM 1328 O O . TYR A 1 177 ? -8.564 -17.556 2.137 1.00 40.88 177 TYR A O 1
ATOM 1336 N N . ASN A 1 178 ? -6.638 -17.137 1.077 1.00 32.97 178 ASN A N 1
ATOM 1337 C CA . ASN A 1 178 ? -5.718 -17.214 2.221 1.00 32.97 178 ASN A CA 1
ATOM 1338 C C . ASN A 1 178 ? -4.351 -16.744 1.736 1.00 32.97 178 ASN A C 1
ATOM 1340 O O . ASN A 1 178 ? -4.006 -17.004 0.574 1.00 32.97 178 ASN A O 1
ATOM 1344 N N . LEU A 1 179 ? -3.567 -16.075 2.586 1.00 41.00 179 LEU A N 1
ATOM 1345 C CA . LEU A 1 179 ? -2.247 -15.640 2.164 1.00 41.00 179 LEU A CA 1
ATOM 1346 C C . LEU A 1 179 ? -1.138 -15.822 3.185 1.00 41.00 179 LEU A C 1
ATOM 1348 O O . LEU A 1 179 ? -1.007 -15.078 4.149 1.00 41.00 179 LEU A O 1
ATOM 1352 N N . ILE A 1 180 ? -0.240 -16.730 2.824 1.00 35.22 180 ILE A N 1
ATOM 1353 C CA . ILE A 1 180 ? 1.169 -16.583 3.140 1.00 35.22 180 ILE A CA 1
ATOM 1354 C C . ILE A 1 180 ? 1.701 -15.530 2.160 1.00 35.22 180 ILE A C 1
ATOM 1356 O O . ILE A 1 180 ? 1.631 -15.691 0.939 1.00 35.22 180 ILE A O 1
ATOM 1360 N N . LEU A 1 181 ? 2.164 -14.401 2.689 1.00 41.19 181 LEU A N 1
ATOM 1361 C CA . LEU A 1 181 ? 2.719 -13.283 1.915 1.00 41.19 181 LEU A CA 1
ATOM 1362 C C . LEU A 1 181 ? 4.163 -13.544 1.437 1.00 41.19 181 LEU A C 1
ATOM 1364 O O . LEU A 1 181 ? 4.775 -12.662 0.837 1.00 41.19 181 LEU A O 1
ATOM 1368 N N . SER A 1 182 ? 4.662 -14.768 1.626 1.00 40.25 182 SER A N 1
ATOM 1369 C CA . SER A 1 182 ? 5.912 -15.283 1.070 1.00 40.25 182 SER A CA 1
ATOM 1370 C C . SER A 1 182 ? 5.668 -16.458 0.121 1.00 40.25 182 SER A C 1
ATOM 1372 O O . SER A 1 182 ? 5.026 -17.429 0.516 1.00 40.25 182 SER A O 1
ATOM 1374 N N . GLU A 1 183 ? 6.257 -16.395 -1.070 1.00 35.91 183 GLU A N 1
ATOM 1375 C CA . GLU A 1 183 ? 7.384 -17.261 -1.459 1.00 35.91 183 GLU A CA 1
ATOM 1376 C C . GLU A 1 183 ? 8.402 -16.412 -2.230 1.00 35.91 183 GLU A C 1
ATOM 1378 O O . GLU A 1 183 ? 7.958 -15.541 -3.015 1.00 35.91 183 GLU A O 1
#

pLDDT: mean 83.63, std 20.3, range [27.61, 98.19]

Secondary structure (DSSP, 8-state):
-BHHHHHHHHHTT--SSEEEE-SS--TT-SSTTEEEEEESSSS---HHHHHHHHHH--SSB--TT-EEEEEES--HHHHHHHHHHHHHT--GGGGGGT-----SSS--TT-TTEEEEEEEEE-TTSSEEEEEEEEEEEEEEE-TT--EEEEEE--------SS----PPPTT--S-S--B---

Radius of gyration: 16.16 Å; chains: 1; bounding box: 38×46×39 Å

Foldseek 3Di:
DAPVVVVVCVVVVVQFFDWQWALAQDPPAPDRFFGNDWDPVQPDDALVVSLVCLQQNDQDWDAQFDKIFTDGHQSLVSLVNSPVNLVQQFPPQCSVPPGPGDDLVGHDPPRSQKDKHFHWDADPVNRITGGLAIWIWRWDDADSSSTTTTGTHQDQDPPDDPDDDDDDDDPRYNRDHIDSRHD